Protein AF-A0A0K2TKA3-F1 (afdb_monomer)

Mean predicted aligned error: 16.06 Å

Foldseek 3Di:
DDDDDLVVVQVVLCVPVPVNRDDSVVSVVVVVCVVVPNPDPDDDDDPPDPDPPPPVVLVVVVVVVVVVDVDDDPVVSCVVSVHDPVDDDDDDDDPPDPDD

Organism: Lepeophtheirus salmonis (NCBI:txid72036)

Solvent-accessible surface area (backbone atoms only — not comparable to full-atom values): 6780 Å² total; per-residue (Å²): 133,91,75,82,58,68,72,62,54,49,58,49,41,51,74,75,38,60,91,72,45,75,51,72,67,56,54,49,51,53,52,53,41,58,71,60,83,48,86,72,86,70,82,73,88,68,95,80,68,83,75,80,79,73,48,71,67,56,51,49,54,51,50,52,52,52,71,76,31,98,78,74,57,71,64,60,53,26,63,74,73,71,44,64,81,89,58,88,84,85,82,85,83,77,82,78,73,79,85,127

Nearest PDB structures (foldseek):
  7s03-ass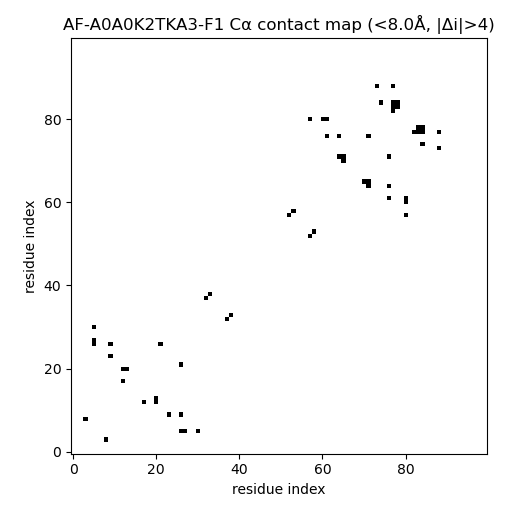embly1_A-2  TM=5.654E-01  e=1.208E-02  Homo sapiens

Secondary structure (DSSP, 8-state):
--PPPHHHHHHHHHHHHGGGPPPHHHHHHHHHHHHTT----SPP----S------HHHHHHHHHHHHH-SS--HHHHHHHHT--TTS---------PPP-

Structure (mmCIF, N/CA/C/O backbone):
data_AF-A0A0K2TKA3-F1
#
_entry.id   AF-A0A0K2TKA3-F1
#
loop_
_atom_site.group_PDB
_atom_site.id
_atom_site.type_symbol
_atom_site.label_atom_id
_atom_site.label_alt_id
_atom_site.label_comp_id
_atom_site.label_asym_id
_atom_site.label_entity_id
_atom_site.label_seq_id
_atom_site.pdbx_PDB_ins_code
_atom_site.Cartn_x
_atom_site.Cartn_y
_atom_site.Cartn_z
_atom_site.occupancy
_atom_site.B_iso_or_equiv
_atom_site.auth_seq_id
_atom_site.auth_comp_id
_atom_site.auth_asym_id
_atom_site.auth_atom_id
_atom_site.pdbx_PDB_model_num
ATOM 1 N N . MET A 1 1 ? -29.949 8.098 4.356 1.00 51.69 1 MET A N 1
ATOM 2 C CA . MET A 1 1 ? -30.123 6.965 5.299 1.00 51.69 1 MET A CA 1
ATOM 3 C C . MET A 1 1 ? -29.718 7.417 6.700 1.00 51.69 1 MET A C 1
ATOM 5 O O . MET A 1 1 ? -28.698 8.080 6.815 1.00 51.69 1 MET A O 1
ATOM 9 N N . LYS A 1 2 ? -30.482 7.113 7.761 1.00 59.81 2 LYS A N 1
ATOM 10 C CA . LYS A 1 2 ? -30.035 7.382 9.145 1.00 59.81 2 LYS A CA 1
ATOM 11 C C . LYS A 1 2 ? -29.185 6.200 9.624 1.00 59.81 2 LYS A C 1
ATOM 13 O O . LYS A 1 2 ? -29.730 5.157 9.971 1.00 59.81 2 LYS A O 1
ATOM 18 N N . GLY A 1 3 ? -27.861 6.344 9.556 1.00 63.03 3 GLY A N 1
ATOM 19 C CA . GLY A 1 3 ? -26.905 5.361 10.080 1.00 63.03 3 GLY A CA 1
ATOM 20 C C . GLY A 1 3 ? -26.882 5.338 11.613 1.00 63.03 3 GLY A C 1
ATOM 21 O O . GLY A 1 3 ? -27.323 6.286 12.263 1.00 63.03 3 GLY A O 1
ATOM 22 N N . LYS A 1 4 ? -26.381 4.247 12.204 1.00 76.50 4 LYS A N 1
ATOM 23 C CA . LYS A 1 4 ? -26.159 4.162 13.658 1.00 76.50 4 LYS A CA 1
ATOM 24 C C . LYS A 1 4 ? -24.962 5.034 14.063 1.00 76.50 4 LYS A C 1
ATOM 26 O O . LYS A 1 4 ? -24.044 5.180 13.258 1.00 76.50 4 LYS A O 1
ATOM 31 N N . PRO A 1 5 ? -24.945 5.601 15.282 1.00 80.88 5 PRO A N 1
ATOM 32 C CA . PRO A 1 5 ? -23.826 6.420 15.733 1.00 80.88 5 PRO A CA 1
ATOM 33 C C . PRO A 1 5 ? -22.555 5.576 15.913 1.00 80.88 5 PRO A C 1
ATOM 35 O O . PRO A 1 5 ? -22.626 4.435 16.375 1.00 80.88 5 PRO A O 1
ATOM 38 N N . LEU A 1 6 ? -21.397 6.162 15.588 1.00 80.69 6 LEU A N 1
ATOM 39 C CA . LEU A 1 6 ? -20.073 5.520 15.589 1.00 80.69 6 LEU A CA 1
ATOM 40 C C . LEU A 1 6 ? -19.777 4.736 16.881 1.00 80.69 6 LEU A C 1
ATOM 42 O O . LEU A 1 6 ? -19.383 3.576 16.821 1.00 80.69 6 LEU A O 1
ATOM 46 N N . GLN A 1 7 ? -20.083 5.323 18.041 1.00 81.19 7 GLN A N 1
ATOM 47 C CA . GLN A 1 7 ? -19.882 4.706 19.362 1.00 81.19 7 GLN A CA 1
ATOM 48 C C . GLN A 1 7 ? -20.669 3.400 19.558 1.00 81.19 7 GLN A C 1
ATOM 50 O O . GLN A 1 7 ? -20.272 2.518 20.317 1.00 81.19 7 GLN A O 1
ATOM 55 N N . GLN A 1 8 ? -21.825 3.271 18.905 1.00 83.94 8 GLN A N 1
ATOM 56 C CA . GLN A 1 8 ? -22.648 2.066 18.986 1.00 83.94 8 GLN A CA 1
ATOM 57 C C . GLN A 1 8 ? -22.103 0.958 18.078 1.00 83.94 8 GLN A C 1
ATOM 59 O O . GLN A 1 8 ? -22.258 -0.223 18.391 1.00 83.94 8 GLN A O 1
ATOM 64 N N . THR A 1 9 ? -21.475 1.342 16.965 1.00 83.25 9 THR A N 1
ATOM 65 C CA . THR A 1 9 ? -20.777 0.437 16.045 1.00 83.25 9 THR A CA 1
ATOM 66 C C . THR A 1 9 ? -19.50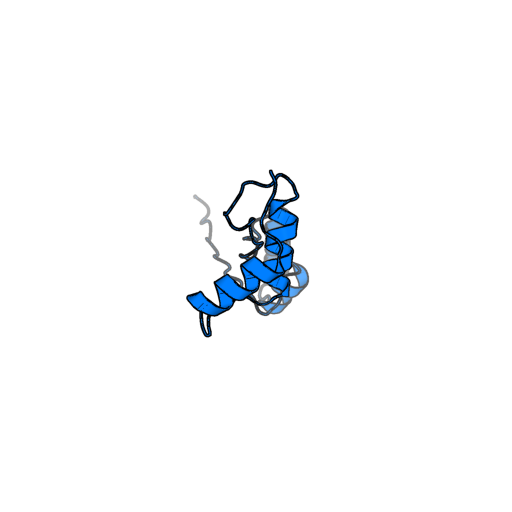1 -0.099 16.682 1.00 83.25 9 THR A C 1
ATOM 68 O O . THR A 1 9 ? -19.298 -1.307 16.680 1.00 83.25 9 THR A O 1
ATOM 71 N N . GLU A 1 10 ? -18.708 0.770 17.309 1.00 83.00 10 GLU A N 1
ATOM 72 C CA . GLU A 1 10 ? -17.492 0.409 18.046 1.00 83.00 10 GLU A CA 1
ATOM 73 C C . GLU A 1 10 ? -17.783 -0.608 19.157 1.00 83.00 10 GLU A C 1
ATOM 75 O O . GLU A 1 10 ? -17.263 -1.716 19.123 1.00 83.00 10 GLU A O 1
ATOM 80 N N . LYS A 1 11 ? -18.744 -0.323 20.049 1.00 85.25 11 LYS A N 1
ATOM 81 C CA . LYS A 1 11 ? -19.151 -1.270 21.108 1.00 85.25 11 LYS A CA 1
ATOM 82 C C . LYS A 1 11 ? -19.625 -2.625 20.578 1.00 85.25 11 LYS A C 1
ATOM 84 O O . LYS A 1 11 ? -19.537 -3.635 21.274 1.00 85.25 11 LYS A O 1
ATOM 89 N N . LYS A 1 12 ? -20.196 -2.657 19.370 1.00 86.31 12 LYS A N 1
ATOM 90 C CA . LYS A 1 12 ? -20.590 -3.908 18.715 1.00 86.31 12 LYS A CA 1
ATOM 91 C C . LYS A 1 12 ? -19.387 -4.657 18.157 1.00 86.31 12 LYS A C 1
ATOM 93 O O . LYS A 1 12 ? -19.355 -5.875 18.298 1.00 86.31 12 LYS A O 1
ATOM 98 N N . LEU A 1 13 ? -18.442 -3.956 17.539 1.00 84.81 13 LEU A N 1
ATOM 99 C CA . LEU A 1 13 ? -17.199 -4.549 17.053 1.00 84.81 13 LEU A CA 1
ATOM 100 C C . LEU A 1 13 ? -16.391 -5.119 18.222 1.00 84.81 13 LEU A C 1
ATOM 102 O O . LEU A 1 13 ? -16.043 -6.291 18.165 1.00 84.81 13 LEU A O 1
ATOM 106 N N . ASP A 1 14 ? -16.242 -4.379 19.321 1.00 86.19 14 ASP A N 1
ATOM 107 C CA . ASP A 1 14 ? -15.580 -4.857 20.546 1.00 86.19 14 ASP A CA 1
ATOM 108 C C . ASP A 1 14 ? -16.193 -6.154 21.072 1.00 86.19 14 ASP A C 1
ATOM 110 O O . ASP A 1 14 ? -15.497 -7.122 21.371 1.00 86.19 14 ASP A O 1
ATOM 114 N N . LYS A 1 15 ? -17.528 -6.208 21.131 1.00 88.06 15 LYS A N 1
ATOM 115 C CA . LYS A 1 15 ? -18.248 -7.392 21.607 1.00 88.06 15 LYS A CA 1
ATOM 116 C C . LYS A 1 15 ? -18.034 -8.623 20.717 1.00 88.06 15 LYS A C 1
ATOM 118 O O . LYS A 1 15 ? -18.096 -9.742 21.221 1.00 88.06 15 LYS A O 1
ATOM 123 N N . HIS A 1 16 ? -17.883 -8.436 19.406 1.00 85.44 16 HIS A N 1
ATOM 124 C CA . HIS A 1 16 ? -17.906 -9.530 18.430 1.00 85.44 16 HIS A CA 1
ATOM 125 C C . HIS A 1 16 ? -16.526 -9.920 17.883 1.00 85.44 16 HIS A C 1
ATOM 127 O O . HIS A 1 16 ? -16.380 -11.050 17.423 1.00 85.44 16 HIS A O 1
ATOM 133 N N . CYS A 1 17 ? -15.534 -9.029 17.930 1.00 77.75 17 CYS A N 1
ATOM 134 C CA . CYS A 1 17 ? -14.225 -9.224 17.302 1.00 77.75 17 CYS A CA 1
ATOM 135 C C . CYS A 1 17 ? -13.080 -9.465 18.301 1.00 77.75 17 CYS A C 1
ATOM 137 O O . CYS A 1 17 ? -12.012 -9.891 17.865 1.00 77.75 17 CYS A O 1
ATOM 139 N N . GLY A 1 18 ? -13.282 -9.257 19.609 1.00 82.19 18 GLY A N 1
ATOM 140 C CA . GLY A 1 18 ? -12.263 -9.534 20.633 1.00 82.19 18 GLY A CA 1
ATOM 141 C C . GLY A 1 18 ? -10.936 -8.822 20.343 1.00 82.19 18 GLY A C 1
ATOM 142 O O . GLY A 1 18 ? -10.914 -7.608 20.187 1.00 82.19 18 GLY A O 1
ATOM 143 N N . ASP A 1 19 ? -9.840 -9.573 20.201 1.00 81.56 19 ASP A N 1
ATOM 144 C CA . ASP A 1 19 ? -8.513 -9.010 19.884 1.00 81.56 19 ASP A CA 1
ATOM 145 C C . ASP A 1 19 ? -8.337 -8.630 18.403 1.00 81.56 19 ASP A C 1
ATOM 147 O O . ASP A 1 19 ? -7.398 -7.929 18.037 1.00 81.56 19 ASP A O 1
ATOM 151 N N . SER A 1 20 ? -9.240 -9.075 17.526 1.00 80.19 20 SER A N 1
ATOM 152 C CA . SER A 1 20 ? -9.235 -8.739 16.093 1.00 80.19 20 SER A CA 1
ATOM 153 C C . SER A 1 20 ? -10.016 -7.456 15.791 1.00 80.19 20 SER A C 1
ATOM 155 O O . SER A 1 20 ? -10.462 -7.244 14.662 1.00 80.19 20 SER A O 1
ATOM 157 N N . VAL A 1 21 ? -10.240 -6.615 16.803 1.00 85.06 21 VAL A N 1
ATOM 158 C CA . VAL A 1 21 ? -10.950 -5.348 16.646 1.00 85.06 21 VAL A CA 1
ATOM 159 C C . VAL A 1 21 ? -10.098 -4.383 15.815 1.00 85.06 21 VAL A C 1
ATOM 161 O O . VAL A 1 21 ? -8.958 -4.083 16.179 1.00 85.06 21 VAL A O 1
ATOM 164 N N . PRO A 1 22 ? -10.627 -3.867 14.691 1.00 82.19 22 PRO A N 1
ATOM 165 C CA . PRO A 1 22 ? -9.953 -2.818 13.945 1.00 82.19 22 PRO A CA 1
ATOM 166 C C . PRO A 1 22 ? -9.852 -1.553 14.801 1.00 82.19 22 PRO A C 1
ATOM 1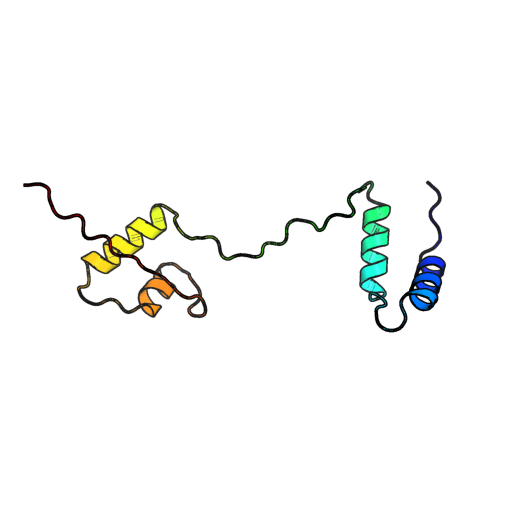68 O O . PRO A 1 22 ? -10.765 -1.223 15.554 1.00 82.19 22 PRO A O 1
ATOM 171 N N . SER A 1 23 ? -8.747 -0.818 14.663 1.00 84.94 23 SER A N 1
ATOM 172 C CA . SER A 1 23 ? -8.522 0.398 15.450 1.00 84.94 23 SER A CA 1
ATOM 173 C C . SER A 1 23 ? -9.669 1.407 15.296 1.00 84.94 23 SER A C 1
ATOM 175 O O . SER A 1 23 ? -10.284 1.502 14.229 1.00 84.94 23 SER A O 1
ATOM 177 N N . PHE A 1 24 ? -9.900 2.233 16.320 1.00 84.00 24 PHE A N 1
ATOM 178 C CA . PHE A 1 24 ? -10.887 3.320 16.265 1.00 84.00 24 PHE A CA 1
ATOM 179 C C . PHE A 1 24 ? -10.723 4.204 15.015 1.00 84.00 24 PHE A C 1
ATOM 181 O O . PHE A 1 24 ? -11.704 4.580 14.373 1.00 84.00 24 PHE A O 1
ATOM 188 N N . ILE A 1 25 ? -9.473 4.474 14.618 1.00 86.62 25 ILE A N 1
ATOM 189 C CA . ILE A 1 25 ? -9.137 5.248 13.415 1.00 86.62 25 ILE A CA 1
ATOM 190 C C . ILE A 1 25 ? -9.648 4.542 12.151 1.00 86.62 25 ILE A C 1
ATOM 192 O O . ILE A 1 25 ? -10.254 5.179 11.291 1.00 86.62 25 ILE A O 1
ATOM 196 N N . THR A 1 26 ? -9.460 3.226 12.045 1.00 85.69 26 THR A N 1
ATOM 197 C CA . THR A 1 26 ? -9.955 2.417 10.921 1.00 85.69 26 THR A CA 1
ATOM 198 C C . THR A 1 26 ? -11.482 2.462 10.828 1.00 85.69 26 THR A C 1
ATOM 200 O O . THR A 1 26 ? -12.026 2.692 9.749 1.00 85.69 26 THR A O 1
ATOM 203 N N . VAL A 1 27 ? -12.180 2.313 11.960 1.00 86.50 27 VAL A N 1
ATOM 204 C CA . VAL A 1 27 ? -13.652 2.369 12.017 1.00 86.50 27 VAL A CA 1
ATOM 205 C C . VAL A 1 27 ? -14.165 3.759 11.624 1.00 86.50 27 VAL A C 1
ATOM 207 O O . VAL A 1 27 ? -15.140 3.870 10.881 1.00 86.50 27 VAL A O 1
ATOM 210 N N . TYR A 1 28 ? -13.489 4.824 12.065 1.00 87.12 28 TYR A N 1
ATOM 211 C CA . TYR A 1 28 ? -13.812 6.195 11.673 1.00 87.12 28 TYR A CA 1
ATOM 212 C C . TYR A 1 28 ? -13.655 6.420 10.163 1.00 87.12 28 TYR A C 1
ATOM 214 O O . TYR A 1 28 ? -14.546 6.993 9.540 1.00 87.12 28 TYR A O 1
ATOM 222 N N . ILE A 1 29 ? -12.570 5.928 9.553 1.00 87.12 29 ILE A N 1
ATOM 223 C CA . ILE A 1 29 ? -12.344 6.031 8.102 1.00 87.12 29 ILE A CA 1
ATOM 224 C C . ILE A 1 29 ? -13.459 5.324 7.325 1.00 87.12 29 ILE A C 1
ATOM 226 O O . ILE A 1 29 ? -14.036 5.917 6.416 1.00 87.12 29 ILE A O 1
ATOM 230 N N . TRP A 1 30 ? -13.827 4.097 7.706 1.00 86.00 30 TRP A N 1
ATOM 231 C CA . TRP A 1 30 ? -14.949 3.391 7.075 1.00 86.00 30 TRP A CA 1
ATOM 232 C C . TRP A 1 30 ? -16.269 4.144 7.216 1.00 86.00 30 TRP A C 1
ATOM 234 O O . TRP A 1 30 ? -17.064 4.171 6.282 1.00 86.00 30 TRP A O 1
ATOM 244 N N . PHE A 1 31 ? -16.494 4.791 8.358 1.00 85.94 31 PHE A N 1
ATOM 245 C CA . PHE A 1 31 ? -17.687 5.597 8.585 1.00 85.94 31 PHE A CA 1
ATOM 246 C C . PHE A 1 31 ? -17.729 6.851 7.694 1.00 85.94 31 PHE A C 1
ATOM 248 O O . PHE A 1 31 ? -18.784 7.177 7.153 1.00 85.94 31 PHE A O 1
ATOM 255 N N . GLN A 1 32 ? -16.587 7.512 7.475 1.00 85.69 32 GLN A N 1
ATOM 256 C CA . GLN A 1 32 ? -16.467 8.630 6.529 1.00 85.69 32 GLN A CA 1
ATOM 257 C C . GLN A 1 32 ? -16.702 8.184 5.082 1.00 85.69 32 GLN A C 1
ATOM 259 O O . GLN A 1 32 ? -17.445 8.835 4.353 1.00 85.69 32 GLN A O 1
ATOM 264 N N . ILE A 1 33 ? -16.132 7.044 4.684 1.00 85.31 33 ILE A N 1
ATOM 265 C CA . ILE A 1 33 ? -16.342 6.453 3.355 1.00 85.31 33 ILE A CA 1
ATOM 266 C C . ILE A 1 33 ? -17.823 6.097 3.154 1.00 85.31 33 ILE A C 1
ATOM 268 O O . ILE A 1 33 ? -18.398 6.426 2.121 1.00 85.31 33 ILE A O 1
ATOM 272 N N . PHE A 1 34 ? -18.463 5.499 4.163 1.00 81.19 34 PHE A N 1
ATOM 273 C CA . PHE A 1 34 ? -19.885 5.148 4.137 1.00 81.19 34 PHE A CA 1
ATOM 274 C C . PHE A 1 34 ? -20.802 6.368 3.967 1.00 81.19 34 PHE A C 1
ATOM 276 O O . PHE A 1 34 ? -21.846 6.279 3.325 1.00 81.19 34 PHE A O 1
ATOM 283 N N . TRP A 1 35 ? -20.433 7.511 4.546 1.00 81.50 35 TRP A N 1
ATOM 284 C CA . TRP A 1 35 ? -21.145 8.773 4.335 1.00 81.50 35 TRP A CA 1
ATOM 285 C C . TRP A 1 35 ? -20.804 9.454 3.009 1.00 81.50 35 TRP A C 1
ATOM 287 O O . TRP A 1 35 ? -21.587 10.272 2.535 1.00 81.50 35 TRP A O 1
ATOM 297 N N . SER A 1 36 ? -19.679 9.103 2.397 1.00 80.81 36 SER A N 1
ATOM 298 C CA . SER A 1 36 ? -19.204 9.642 1.126 1.00 80.81 36 SER A CA 1
ATOM 299 C C . SER A 1 36 ? -19.779 8.885 -0.083 1.00 80.81 36 SER A C 1
ATOM 301 O O . SER A 1 36 ? -19.011 8.537 -0.970 1.00 80.81 36 SER A O 1
ATOM 303 N N . ASP A 1 37 ? -21.084 8.572 -0.115 1.00 74.81 37 ASP A N 1
ATOM 304 C CA . ASP A 1 37 ? -21.815 7.865 -1.202 1.00 74.81 37 ASP A CA 1
ATOM 305 C C . ASP A 1 37 ? -21.102 6.636 -1.828 1.00 74.81 37 ASP A C 1
ATOM 307 O O . ASP A 1 37 ? -21.498 6.115 -2.874 1.00 74.81 37 ASP A O 1
ATOM 311 N N . TYR A 1 38 ? -20.051 6.130 -1.183 1.00 76.00 38 TYR A N 1
ATOM 312 C CA . TYR A 1 38 ? -19.175 5.097 -1.695 1.00 76.00 38 TYR A CA 1
ATOM 313 C C . TYR A 1 38 ? -19.702 3.761 -1.198 1.00 76.00 38 TYR A C 1
ATOM 315 O O . TYR A 1 38 ? -19.652 3.445 -0.010 1.00 76.00 38 TYR A O 1
ATOM 323 N N . VAL A 1 39 ? -20.234 2.974 -2.129 1.00 75.38 39 VAL A N 1
ATOM 324 C CA . VAL A 1 39 ? -20.905 1.696 -1.835 1.00 75.38 39 VAL A CA 1
ATOM 325 C C . VAL A 1 39 ? -19.948 0.501 -1.997 1.00 75.38 39 VAL A C 1
ATOM 327 O O . VAL A 1 39 ? -20.347 -0.655 -1.888 1.00 75.38 39 VAL A O 1
ATOM 330 N N . GLY A 1 40 ? -18.662 0.755 -2.251 1.00 78.19 40 GLY A N 1
ATOM 331 C CA . GLY A 1 40 ? -17.656 -0.292 -2.394 1.00 78.19 40 GLY A CA 1
ATOM 332 C C . GLY A 1 40 ? -17.199 -0.842 -1.043 1.00 78.19 40 GLY A C 1
ATOM 333 O O . GLY A 1 40 ? -16.806 -0.093 -0.156 1.00 78.19 40 GLY A O 1
ATOM 334 N N . THR A 1 41 ? -17.205 -2.165 -0.897 1.00 80.81 41 THR A N 1
ATOM 335 C CA . THR A 1 41 ? -16.515 -2.869 0.202 1.00 80.81 41 THR A CA 1
ATOM 336 C C . THR A 1 41 ? -15.157 -3.421 -0.229 1.00 80.81 41 THR A C 1
ATOM 338 O O . THR A 1 41 ? -14.439 -3.993 0.586 1.00 80.81 41 THR A O 1
ATOM 341 N N . SER A 1 42 ? -14.832 -3.306 -1.518 1.00 81.75 42 SER A N 1
ATOM 342 C CA . SER A 1 42 ? -13.561 -3.746 -2.082 1.00 81.75 42 SER A CA 1
ATOM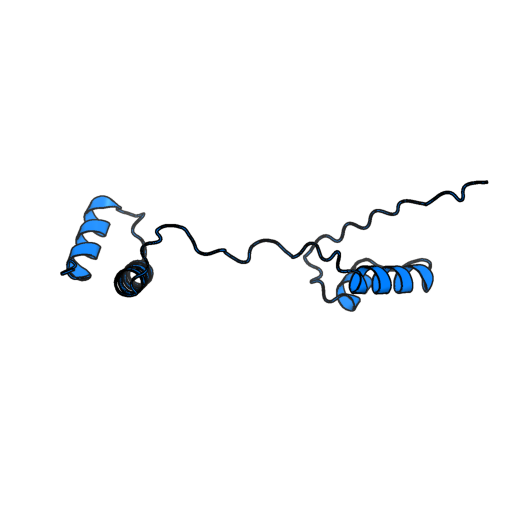 343 C C . SER A 1 42 ? -12.444 -2.802 -1.659 1.00 81.75 42 SER A C 1
ATOM 345 O O . SER A 1 42 ? -12.634 -1.586 -1.614 1.00 81.75 42 SER A O 1
ATOM 347 N N . ASP A 1 43 ? -11.266 -3.359 -1.400 1.00 77.44 43 ASP A N 1
ATOM 348 C CA . ASP A 1 43 ? -10.069 -2.546 -1.241 1.00 77.44 43 ASP A CA 1
ATOM 349 C C . ASP A 1 43 ? -9.807 -1.749 -2.524 1.00 77.44 43 ASP A C 1
ATOM 351 O O . ASP A 1 43 ? -9.870 -2.285 -3.634 1.00 77.44 43 ASP A O 1
ATOM 355 N N . VAL A 1 44 ? -9.493 -0.464 -2.362 1.00 77.31 44 VAL A N 1
ATOM 356 C CA . VAL A 1 44 ? -8.972 0.356 -3.459 1.00 77.31 44 VAL A CA 1
ATOM 357 C C . VAL A 1 44 ? -7.653 -0.254 -3.927 1.00 77.31 44 VAL A C 1
ATOM 359 O O . VAL A 1 44 ? -6.897 -0.797 -3.117 1.00 77.31 44 VAL A O 1
ATOM 362 N N . GLU A 1 45 ? -7.382 -0.159 -5.228 1.00 75.69 45 GLU A N 1
ATOM 363 C CA . GLU A 1 45 ? -6.128 -0.608 -5.821 1.00 75.69 45 GLU A CA 1
ATOM 364 C C . GLU A 1 45 ? -4.940 -0.080 -5.005 1.00 75.69 45 GLU A C 1
ATOM 366 O O . GLU A 1 45 ? -4.700 1.125 -4.894 1.00 75.69 45 GLU A O 1
ATOM 371 N N . ARG A 1 46 ? -4.222 -1.002 -4.360 1.00 72.19 46 ARG A N 1
ATOM 372 C CA . ARG A 1 46 ? -2.997 -0.684 -3.637 1.00 72.19 46 ARG A CA 1
ATOM 373 C C . ARG A 1 46 ? -1.865 -0.739 -4.649 1.00 72.19 46 ARG A C 1
ATOM 375 O O . ARG A 1 46 ? -1.631 -1.792 -5.236 1.00 72.19 46 ARG A O 1
ATOM 382 N N . SER A 1 47 ? -1.145 0.367 -4.828 1.00 66.88 47 SER A N 1
ATOM 383 C CA . SER A 1 47 ? 0.133 0.339 -5.543 1.00 66.88 47 SER A CA 1
ATOM 384 C C . SER A 1 47 ? 1.062 -0.632 -4.812 1.00 66.88 47 SER A C 1
ATOM 386 O O . SER A 1 47 ? 1.472 -0.390 -3.677 1.00 66.88 47 SER A O 1
ATOM 388 N N . GLY A 1 48 ? 1.274 -1.798 -5.417 1.00 72.56 48 GLY A N 1
ATOM 389 C CA . GLY A 1 48 ? 1.731 -2.985 -4.702 1.00 72.56 48 GLY A CA 1
ATOM 390 C C . GLY A 1 48 ? 2.348 -4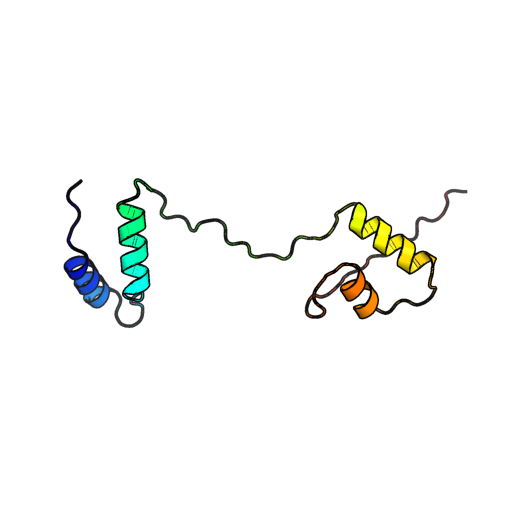.032 -5.617 1.00 72.56 48 GLY A C 1
ATOM 391 O O . GLY A 1 48 ? 2.045 -5.212 -5.492 1.00 72.56 48 GLY A O 1
ATOM 392 N N . ARG A 1 49 ? 3.196 -3.587 -6.548 1.00 57.09 49 ARG A N 1
ATOM 393 C CA . ARG A 1 49 ? 4.216 -4.358 -7.278 1.00 57.09 49 ARG A CA 1
ATOM 394 C C . ARG A 1 49 ? 5.115 -3.325 -7.955 1.00 57.09 49 ARG A C 1
ATOM 396 O O . ARG A 1 49 ? 4.591 -2.356 -8.497 1.00 57.09 49 ARG A O 1
ATOM 403 N N . HIS A 1 50 ? 6.440 -3.480 -7.897 1.00 56.34 50 HIS A N 1
ATOM 404 C CA . HIS A 1 50 ? 7.304 -2.606 -8.691 1.00 56.34 50 HIS A CA 1
ATOM 405 C C . HIS A 1 50 ? 6.911 -2.761 -10.155 1.00 56.34 50 HIS A C 1
ATOM 407 O O . HIS A 1 50 ? 6.778 -3.888 -10.635 1.00 56.34 50 HIS A O 1
ATOM 413 N N . GLU A 1 51 ? 6.678 -1.628 -10.811 1.00 56.16 51 GLU A N 1
ATOM 414 C CA . GLU A 1 51 ? 6.451 -1.564 -12.244 1.00 56.16 51 GLU A CA 1
ATOM 415 C C . GLU A 1 51 ? 7.538 -2.414 -12.905 1.00 56.16 51 GLU A C 1
ATOM 417 O O . GLU A 1 51 ? 8.725 -2.255 -12.609 1.00 56.16 51 GLU A O 1
ATOM 422 N N . GLU A 1 52 ? 7.146 -3.406 -13.700 1.00 56.56 52 GLU A N 1
ATOM 423 C CA . GLU A 1 52 ? 8.103 -4.138 -14.513 1.00 56.56 52 GLU A CA 1
ATOM 424 C C . GLU A 1 52 ? 8.616 -3.099 -15.504 1.00 56.56 52 GLU A C 1
ATOM 426 O O . GLU A 1 52 ? 7.908 -2.699 -16.425 1.00 56.56 52 GLU A O 1
ATOM 431 N N . VAL A 1 53 ? 9.781 -2.524 -15.192 1.00 58.47 53 VAL A N 1
ATOM 432 C CA . VAL A 1 53 ? 10.320 -1.337 -15.855 1.00 58.47 53 VAL A CA 1
ATOM 433 C C . VAL A 1 53 ? 10.848 -1.740 -17.235 1.00 58.47 53 VAL A C 1
ATOM 435 O O . VAL A 1 53 ? 12.045 -1.784 -17.501 1.00 58.47 53 VAL A O 1
ATOM 438 N N . THR A 1 54 ? 9.925 -2.110 -18.115 1.00 63.44 54 THR A N 1
ATOM 439 C CA . THR A 1 54 ? 10.130 -2.488 -19.515 1.00 63.44 54 THR A CA 1
ATOM 440 C C . THR A 1 54 ? 9.766 -1.313 -20.421 1.00 63.44 54 THR A C 1
ATOM 442 O O . THR A 1 54 ? 9.330 -1.489 -21.557 1.00 63.44 54 THR A O 1
ATOM 445 N N . THR A 1 55 ? 9.910 -0.080 -19.927 1.00 73.94 55 THR A N 1
ATOM 446 C CA . THR A 1 55 ? 9.714 1.096 -20.769 1.00 73.94 55 THR A CA 1
ATOM 447 C C . THR A 1 55 ? 10.835 1.146 -21.817 1.00 73.94 55 THR A C 1
ATOM 449 O O . THR A 1 55 ? 12.007 0.918 -21.492 1.00 73.94 55 THR A O 1
ATOM 452 N N . PRO A 1 56 ? 10.527 1.450 -23.093 1.00 76.31 56 PRO A N 1
ATOM 453 C CA . PRO A 1 56 ? 11.527 1.468 -24.163 1.00 76.31 56 PRO A CA 1
ATOM 454 C C . PRO A 1 56 ? 12.716 2.396 -23.888 1.00 76.31 56 PRO A C 1
ATOM 456 O O . PRO A 1 56 ? 13.820 2.153 -24.365 1.00 76.31 56 PRO A O 1
ATOM 459 N N . GLU A 1 57 ? 12.502 3.463 -23.122 1.00 78.50 57 GLU A N 1
ATOM 460 C CA . GLU A 1 57 ? 13.543 4.398 -22.694 1.00 78.50 57 GLU A CA 1
ATOM 461 C C . GLU A 1 57 ? 14.581 3.732 -21.784 1.00 78.50 57 GLU A C 1
ATOM 463 O O . GLU A 1 57 ? 15.787 3.864 -21.998 1.00 78.50 57 GLU A O 1
ATOM 468 N N . ILE A 1 58 ? 14.116 2.948 -20.816 1.00 77.94 58 ILE A N 1
ATOM 469 C CA . ILE A 1 58 ? 14.977 2.278 -19.846 1.00 77.94 58 ILE A CA 1
ATOM 470 C C . ILE A 1 58 ? 15.731 1.123 -20.500 1.00 77.94 58 ILE A C 1
ATOM 472 O O . ILE A 1 58 ? 16.920 0.955 -20.234 1.00 77.94 58 ILE A O 1
ATOM 476 N N . ILE A 1 59 ? 15.095 0.414 -21.440 1.00 80.12 59 ILE A N 1
ATOM 477 C CA . ILE A 1 59 ? 15.752 -0.603 -22.275 1.00 80.12 59 ILE A CA 1
ATOM 478 C C . ILE A 1 59 ? 16.880 0.017 -23.110 1.00 80.12 59 ILE A C 1
ATOM 480 O O . ILE A 1 59 ? 17.982 -0.528 -23.131 1.00 80.12 59 ILE A O 1
ATOM 484 N N . ARG A 1 60 ? 16.637 1.159 -23.771 1.00 82.31 60 ARG A N 1
ATOM 485 C CA . ARG A 1 60 ? 17.664 1.855 -24.569 1.00 82.31 60 ARG A CA 1
ATOM 486 C C . ARG A 1 60 ? 18.846 2.290 -23.709 1.00 82.31 60 ARG A C 1
ATOM 488 O O . ARG A 1 60 ? 19.981 1.980 -24.045 1.00 82.31 60 ARG A O 1
ATOM 495 N N . LYS A 1 61 ? 18.581 2.900 -22.552 1.00 83.19 61 LYS A N 1
ATOM 496 C CA . LYS A 1 61 ? 19.628 3.314 -21.609 1.00 83.19 61 LYS A CA 1
ATOM 497 C C . LYS A 1 61 ? 20.456 2.128 -21.102 1.00 83.19 61 LYS A C 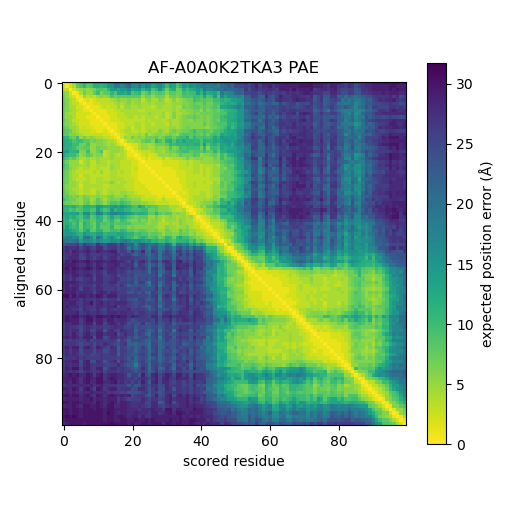1
ATOM 499 O O . LYS A 1 61 ? 21.669 2.239 -20.943 1.00 83.19 61 LYS A O 1
ATOM 504 N N . LEU A 1 62 ? 19.813 0.984 -20.856 1.00 81.44 62 LEU A N 1
ATOM 505 C CA . LEU A 1 62 ? 20.485 -0.265 -20.488 1.00 81.44 62 LEU A CA 1
ATOM 506 C C . LEU A 1 62 ? 21.372 -0.795 -21.617 1.00 81.44 62 LEU A C 1
ATOM 508 O O . LEU A 1 62 ? 22.512 -1.177 -21.356 1.00 81.44 62 LEU A O 1
ATOM 512 N N . LEU A 1 63 ? 20.865 -0.789 -22.852 1.00 81.69 63 LEU A N 1
ATOM 513 C CA . LEU A 1 63 ? 21.616 -1.199 -24.035 1.00 81.69 63 LEU A CA 1
ATOM 514 C C . LEU A 1 63 ? 22.856 -0.320 -24.222 1.00 81.69 63 LEU A C 1
ATOM 516 O O . LEU A 1 63 ? 23.948 -0.860 -24.363 1.00 81.69 63 LEU A O 1
ATOM 520 N N . ASP A 1 64 ? 22.712 1.000 -24.125 1.00 84.75 64 ASP A N 1
ATOM 521 C CA . ASP A 1 64 ? 23.826 1.943 -24.255 1.00 84.75 64 ASP A CA 1
ATOM 522 C C . ASP A 1 64 ? 24.899 1.698 -23.186 1.00 84.75 64 ASP A C 1
ATOM 524 O O . ASP A 1 64 ? 26.083 1.602 -23.504 1.00 84.75 64 ASP A O 1
ATOM 528 N N . MET A 1 65 ? 24.503 1.502 -21.922 1.00 82.50 65 MET A N 1
ATOM 529 C CA . MET A 1 65 ? 25.449 1.200 -20.839 1.00 82.50 65 MET A CA 1
ATOM 530 C C . MET A 1 65 ? 26.193 -0.125 -21.051 1.00 82.50 65 MET A C 1
ATOM 532 O O . MET A 1 65 ? 27.386 -0.214 -20.755 1.00 82.50 65 MET A O 1
ATOM 536 N N . VAL A 1 66 ? 25.497 -1.161 -21.530 1.00 79.81 66 VAL A N 1
ATOM 537 C CA . VAL A 1 66 ? 26.094 -2.480 -21.793 1.00 79.81 66 VAL A CA 1
ATOM 538 C C . VAL A 1 66 ? 27.010 -2.443 -23.021 1.00 79.81 66 VAL A C 1
ATOM 540 O O . VAL A 1 66 ? 28.052 -3.097 -23.012 1.00 79.81 66 VAL A O 1
ATOM 543 N N . MET A 1 67 ? 26.658 -1.674 -24.055 1.00 81.56 67 MET A N 1
ATOM 544 C CA . MET A 1 67 ? 27.467 -1.525 -25.270 1.00 81.56 67 MET A CA 1
ATOM 545 C C . MET A 1 67 ? 28.711 -0.657 -25.040 1.00 81.56 67 MET A C 1
ATOM 547 O O . MET A 1 67 ? 29.775 -0.982 -25.562 1.00 81.56 67 MET A O 1
ATOM 551 N N . ASP A 1 68 ? 28.615 0.392 -24.216 1.00 82.12 68 ASP A N 1
ATOM 552 C CA . ASP A 1 68 ? 29.744 1.267 -23.860 1.00 82.12 68 ASP A CA 1
ATOM 553 C C . ASP A 1 68 ? 30.788 0.550 -22.984 1.00 82.12 68 ASP A C 1
ATOM 555 O O . ASP A 1 68 ? 31.994 0.783 -23.090 1.00 82.12 68 ASP A O 1
ATOM 559 N N . ARG A 1 69 ? 30.351 -0.371 -22.111 1.00 75.00 69 ARG A N 1
ATOM 560 C CA . ARG A 1 69 ? 31.234 -1.043 -21.148 1.00 75.00 69 ARG A CA 1
ATOM 561 C C . ARG A 1 69 ? 31.064 -2.554 -21.161 1.00 75.00 69 ARG A C 1
ATOM 563 O O . ARG A 1 69 ? 30.097 -3.100 -20.643 1.00 75.00 69 ARG A O 1
ATOM 570 N N . ARG A 1 70 ? 32.137 -3.253 -21.550 1.00 71.81 70 ARG A N 1
ATOM 571 C CA . ARG A 1 70 ? 32.241 -4.729 -21.526 1.00 71.81 70 ARG A CA 1
ATOM 572 C C . ARG A 1 70 ? 31.902 -5.373 -20.165 1.00 71.81 70 ARG A C 1
ATOM 574 O O . ARG A 1 70 ? 31.592 -6.561 -20.119 1.00 71.81 70 ARG A O 1
ATOM 581 N N . ARG A 1 71 ? 32.014 -4.641 -19.047 1.00 75.19 71 ARG A N 1
ATOM 582 C CA . ARG A 1 71 ? 31.690 -5.117 -17.687 1.00 75.19 71 ARG A CA 1
ATOM 583 C C . ARG A 1 71 ? 31.011 -4.013 -16.868 1.00 75.19 71 ARG A C 1
ATOM 585 O O . ARG A 1 71 ? 31.699 -3.194 -16.262 1.00 75.19 71 ARG A O 1
ATOM 592 N N . VAL A 1 72 ? 29.681 -4.015 -16.815 1.00 80.19 72 VAL A N 1
ATOM 593 C CA . VAL A 1 72 ? 28.889 -3.120 -15.951 1.00 80.19 72 VAL A CA 1
ATOM 594 C C . VAL A 1 72 ? 28.435 -3.870 -14.699 1.00 80.19 72 VAL A C 1
ATOM 596 O O . VAL A 1 72 ? 28.012 -5.022 -14.777 1.00 80.19 72 VAL A O 1
ATOM 599 N N . LYS A 1 73 ? 28.524 -3.234 -13.525 1.00 79.31 73 LYS A N 1
ATOM 600 C CA . LYS A 1 73 ? 27.999 -3.805 -12.275 1.00 79.31 73 LYS A CA 1
ATOM 601 C C . LYS A 1 73 ? 26.501 -3.516 -12.144 1.00 79.31 73 LYS A C 1
ATOM 603 O O . LYS A 1 73 ? 26.065 -2.404 -12.425 1.00 79.31 73 LYS A O 1
ATOM 608 N N . VAL A 1 74 ? 25.736 -4.470 -11.609 1.00 75.88 74 VAL A N 1
ATOM 609 C CA . VAL A 1 74 ? 24.271 -4.355 -11.433 1.00 75.88 74 VAL A CA 1
ATOM 610 C C . VAL A 1 74 ? 23.867 -3.094 -10.657 1.00 75.88 74 VAL A C 1
ATOM 612 O O . VAL A 1 74 ? 22.928 -2.412 -11.050 1.00 75.88 74 VAL A O 1
ATOM 615 N N . HIS A 1 75 ? 24.618 -2.712 -9.616 1.00 77.00 75 HIS A N 1
ATOM 616 C CA . HIS A 1 75 ? 24.314 -1.494 -8.854 1.00 77.00 75 HIS A CA 1
ATOM 617 C C . HIS A 1 75 ? 24.465 -0.204 -9.679 1.00 77.00 75 HIS A C 1
ATOM 619 O O . HIS A 1 75 ? 23.741 0.750 -9.441 1.00 77.00 75 HIS A O 1
ATOM 625 N N . GLN A 1 76 ? 25.378 -0.160 -10.657 1.00 77.69 76 GLN A N 1
ATOM 626 C CA . GLN A 1 76 ? 25.565 1.020 -11.513 1.00 77.69 76 GLN A CA 1
ATOM 627 C C . GLN A 1 76 ? 24.392 1.183 -12.480 1.00 77.69 76 GLN A C 1
ATOM 629 O O . GLN A 1 76 ? 23.942 2.298 -12.726 1.00 77.69 76 GLN A O 1
ATOM 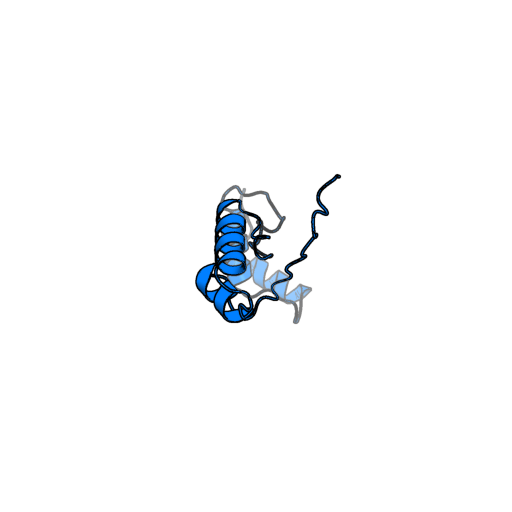634 N N . ILE A 1 77 ? 23.871 0.058 -12.975 1.00 79.25 77 ILE A N 1
ATOM 635 C CA . ILE A 1 77 ? 22.656 0.010 -13.792 1.00 79.25 77 ILE A CA 1
ATOM 636 C C . ILE A 1 77 ? 21.467 0.497 -12.963 1.00 79.25 77 ILE A C 1
ATOM 638 O O . ILE A 1 77 ? 20.758 1.398 -13.400 1.00 79.25 77 ILE A O 1
ATOM 642 N N . ALA A 1 78 ? 21.297 -0.046 -11.752 1.00 76.38 78 ALA A N 1
ATOM 643 C CA . ALA A 1 78 ? 20.230 0.341 -10.832 1.00 76.38 78 ALA A CA 1
ATOM 644 C C . ALA A 1 78 ? 20.234 1.856 -10.569 1.00 76.38 78 ALA A C 1
ATOM 646 O O . ALA A 1 78 ? 19.230 2.526 -10.801 1.00 76.38 78 ALA A O 1
ATOM 647 N N . SER A 1 79 ? 21.394 2.412 -10.199 1.00 79.12 79 SER A N 1
ATOM 648 C CA . SER A 1 79 ? 21.555 3.848 -9.951 1.00 79.12 79 SER A CA 1
ATOM 649 C C . SER A 1 79 ? 21.291 4.708 -11.189 1.00 79.12 79 SER A C 1
ATOM 651 O O . SER A 1 79 ? 20.715 5.783 -11.070 1.00 79.12 79 SER A O 1
ATOM 653 N N . SER A 1 80 ? 21.695 4.253 -12.379 1.00 80.06 80 SER A N 1
ATOM 654 C CA . SER A 1 80 ? 21.484 4.988 -13.633 1.00 80.06 80 SER A CA 1
ATOM 655 C C . SER A 1 80 ? 20.014 5.001 -14.060 1.00 80.06 80 SER A C 1
ATOM 657 O O . SER A 1 80 ? 19.521 5.999 -14.585 1.00 80.06 80 SER A O 1
ATOM 659 N N . VAL A 1 81 ? 19.297 3.903 -13.830 1.00 76.44 81 VAL A N 1
ATOM 660 C CA . VAL A 1 81 ? 17.885 3.741 -14.202 1.00 76.44 81 VAL A CA 1
ATOM 661 C C . VAL A 1 81 ? 16.938 4.268 -13.110 1.00 76.44 81 VAL A C 1
ATOM 663 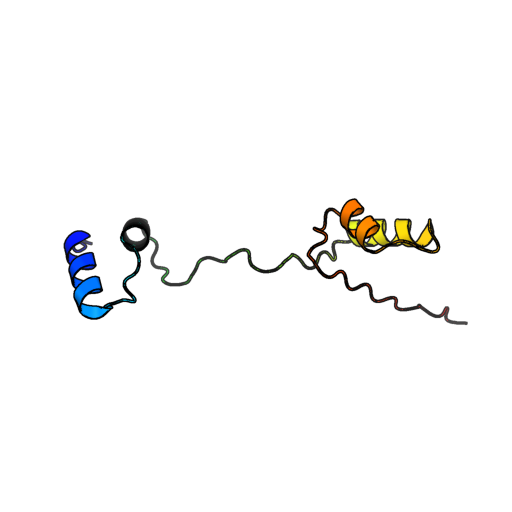O O . VAL A 1 81 ? 15.749 4.430 -13.354 1.00 76.44 81 VAL A O 1
ATOM 666 N N . GLY A 1 82 ? 17.453 4.601 -11.922 1.00 72.19 82 GLY A N 1
ATOM 667 C CA . GLY A 1 82 ? 16.641 5.080 -10.799 1.00 72.19 82 GLY A CA 1
ATOM 668 C C . GLY A 1 82 ? 15.902 3.957 -10.064 1.00 72.19 82 GLY A C 1
ATOM 669 O O . GLY A 1 82 ? 14.891 4.206 -9.414 1.00 72.19 82 GLY A O 1
ATOM 670 N N . ILE A 1 83 ? 16.400 2.721 -10.158 1.00 72.19 83 ILE A N 1
ATOM 671 C CA . ILE A 1 83 ? 15.857 1.555 -9.453 1.00 72.19 83 ILE A CA 1
ATOM 672 C C . ILE A 1 83 ? 16.608 1.407 -8.127 1.00 72.19 83 ILE A C 1
ATOM 674 O O . ILE A 1 83 ? 17.840 1.453 -8.086 1.00 72.19 83 ILE A O 1
ATOM 678 N N . SER A 1 84 ? 15.880 1.224 -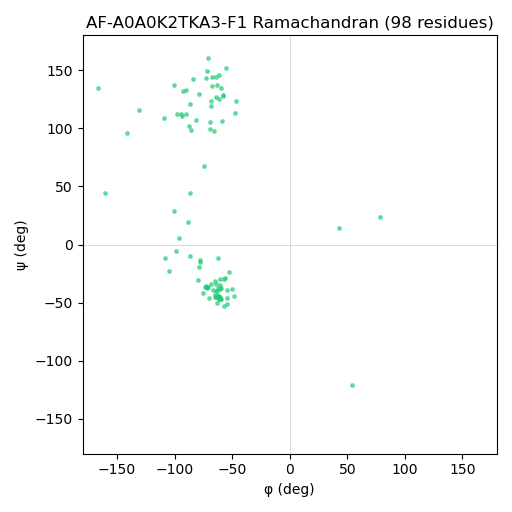7.026 1.00 62.94 84 SER A N 1
ATOM 679 C CA . SER A 1 84 ? 16.488 0.996 -5.714 1.00 62.94 84 SER A CA 1
ATOM 680 C C . SER A 1 84 ? 17.301 -0.307 -5.708 1.00 62.94 84 SER A C 1
ATOM 682 O O . SER A 1 84 ? 16.862 -1.343 -6.205 1.00 62.94 84 SER A O 1
ATOM 684 N N . SER A 1 85 ? 18.495 -0.281 -5.105 1.00 58.94 85 SER A N 1
ATOM 685 C CA . SER A 1 85 ? 19.425 -1.427 -5.042 1.00 58.94 85 SER A CA 1
ATOM 686 C C . SER A 1 85 ? 18.888 -2.650 -4.289 1.00 58.94 85 SER A C 1
ATOM 688 O O . SER A 1 85 ? 19.512 -3.707 -4.312 1.00 58.94 85 SER A O 1
ATOM 690 N N . TRP A 1 86 ? 17.769 -2.488 -3.584 1.00 49.78 86 TRP A N 1
ATOM 691 C CA . TRP A 1 86 ? 17.061 -3.541 -2.858 1.00 49.78 86 TRP A CA 1
ATOM 692 C C . TRP A 1 86 ? 16.233 -4.441 -3.782 1.00 49.78 86 TRP A C 1
ATOM 694 O O . TRP A 1 86 ? 15.845 -5.535 -3.379 1.00 49.78 86 TRP A O 1
ATOM 704 N N . ASN A 1 87 ? 16.002 -4.008 -5.024 1.00 57.31 87 ASN A N 1
ATOM 705 C CA . ASN A 1 87 ? 15.265 -4.772 -6.017 1.00 57.31 87 ASN A CA 1
ATOM 706 C C . ASN A 1 87 ? 16.216 -5.656 -6.829 1.00 57.31 87 ASN A C 1
ATOM 708 O O . ASN A 1 87 ? 17.257 -5.210 -7.315 1.00 57.31 87 ASN A O 1
ATOM 712 N N . SER A 1 88 ? 15.846 -6.925 -7.003 1.00 56.44 88 SER A N 1
ATOM 713 C CA . SER A 1 88 ? 16.565 -7.840 -7.889 1.00 56.44 88 SER A CA 1
ATOM 714 C C . SER A 1 88 ? 16.369 -7.413 -9.347 1.00 56.44 88 SER A C 1
ATOM 716 O O . SER A 1 88 ? 15.245 -7.377 -9.837 1.00 56.44 88 SER A O 1
ATOM 718 N N . ILE A 1 89 ? 17.462 -7.092 -10.044 1.00 65.75 89 ILE A N 1
ATOM 719 C CA . ILE A 1 89 ? 17.446 -6.812 -11.486 1.00 65.75 89 ILE A CA 1
ATOM 720 C C . ILE A 1 89 ? 17.784 -8.110 -12.223 1.00 65.75 89 ILE A C 1
ATOM 722 O O . ILE A 1 89 ? 18.917 -8.588 -12.156 1.00 65.75 89 ILE A O 1
ATOM 726 N N . SER A 1 90 ? 16.813 -8.663 -12.946 1.00 62.31 90 SER A N 1
ATOM 727 C CA . SER A 1 90 ? 17.009 -9.809 -13.838 1.00 62.31 90 SER A CA 1
ATOM 728 C C . SER A 1 90 ? 17.182 -9.318 -15.276 1.00 62.31 90 SER A C 1
ATOM 730 O O . SER A 1 90 ? 16.240 -8.801 -15.869 1.00 62.31 90 SER A O 1
ATOM 732 N N . ILE A 1 91 ? 18.383 -9.470 -15.844 1.00 65.00 91 ILE A N 1
ATOM 733 C CA . ILE A 1 91 ? 18.678 -9.122 -17.244 1.00 65.00 91 ILE A CA 1
ATOM 734 C C . ILE A 1 91 ? 18.875 -10.420 -18.028 1.00 65.00 91 ILE A C 1
ATOM 736 O O . ILE A 1 91 ? 19.883 -11.103 -17.853 1.00 65.00 91 ILE A O 1
ATOM 740 N N . ASN A 1 92 ? 17.921 -10.755 -18.896 1.00 57.53 92 ASN A N 1
ATOM 741 C CA . ASN A 1 92 ? 18.040 -11.889 -19.810 1.00 57.53 92 ASN A CA 1
ATOM 742 C C . ASN A 1 92 ? 18.679 -11.423 -21.123 1.00 57.53 92 ASN A C 1
ATOM 744 O O . ASN A 1 92 ? 18.073 -10.668 -21.881 1.00 57.53 92 ASN A O 1
ATOM 748 N N . PHE A 1 93 ? 19.897 -11.885 -21.407 1.00 55.59 93 PHE A N 1
ATOM 749 C CA . PHE A 1 93 ? 20.537 -11.665 -22.702 1.00 55.59 93 PHE A CA 1
ATOM 750 C C . PHE A 1 93 ? 20.135 -12.782 -23.666 1.00 55.59 93 PHE A C 1
ATOM 752 O O . PHE A 1 93 ? 20.676 -13.884 -23.608 1.00 55.59 93 PHE A O 1
ATOM 759 N N . ALA A 1 94 ? 19.203 -12.499 -24.573 1.00 52.59 94 ALA A N 1
ATOM 760 C CA . ALA A 1 94 ? 19.031 -13.322 -25.763 1.00 52.59 94 ALA A CA 1
ATOM 761 C C . ALA A 1 94 ? 20.082 -12.881 -26.790 1.00 52.59 94 ALA A C 1
ATOM 763 O O . ALA A 1 94 ? 19.983 -11.795 -27.361 1.00 52.59 94 ALA A O 1
ATOM 764 N N . ILE A 1 95 ? 21.119 -13.694 -27.005 1.00 44.56 95 ILE A N 1
ATOM 765 C CA . ILE A 1 95 ? 22.048 -13.463 -28.114 1.00 44.56 95 ILE A CA 1
ATOM 766 C C . ILE A 1 95 ? 21.259 -13.753 -29.390 1.00 44.56 95 ILE A C 1
ATOM 768 O O . ILE A 1 95 ? 20.981 -14.910 -29.698 1.00 44.56 95 ILE A O 1
ATOM 772 N N . ARG A 1 96 ? 20.866 -12.707 -30.123 1.00 50.91 96 ARG A N 1
ATOM 773 C CA . ARG A 1 96 ? 20.358 -12.875 -31.483 1.00 50.91 96 ARG A CA 1
ATOM 774 C C . ARG A 1 96 ? 21.543 -13.306 -32.340 1.00 50.91 96 ARG A C 1
ATOM 776 O O . ARG A 1 96 ? 22.383 -12.481 -32.691 1.00 50.91 96 ARG A O 1
ATOM 783 N N . THR A 1 97 ? 21.652 -14.601 -32.610 1.00 40.69 97 THR A N 1
ATOM 784 C CA . THR A 1 97 ? 22.575 -15.105 -33.627 1.00 40.69 97 THR A CA 1
ATOM 785 C C . THR A 1 97 ? 22.210 -14.442 -34.955 1.00 40.69 97 THR A C 1
ATOM 787 O O . THR A 1 97 ? 21.025 -14.446 -35.301 1.00 40.69 97 THR A O 1
ATOM 790 N N . PRO A 1 98 ? 23.162 -13.823 -35.674 1.00 46.34 98 PRO A N 1
ATOM 791 C CA . PRO A 1 98 ? 22.874 -13.323 -37.009 1.00 46.34 98 PRO A CA 1
ATOM 792 C C . PRO A 1 98 ? 22.484 -14.519 -37.881 1.00 46.34 98 PRO A C 1
ATOM 794 O O . PRO A 1 98 ? 23.210 -15.513 -37.916 1.00 46.34 98 PRO A O 1
ATOM 797 N N . GLU A 1 99 ? 21.316 -14.449 -38.520 1.00 54.91 99 GLU A N 1
ATOM 798 C CA . GLU A 1 99 ? 20.995 -15.390 -39.591 1.00 54.91 99 GLU A CA 1
ATOM 799 C C . GLU A 1 99 ? 21.989 -15.152 -40.734 1.00 54.91 99 GLU A C 1
ATOM 801 O O . GLU A 1 99 ? 22.217 -14.004 -41.129 1.00 54.91 99 GLU A O 1
ATOM 806 N N . VAL A 1 100 ? 22.643 -16.239 -41.153 1.00 58.50 100 VAL A N 1
ATOM 807 C CA . VAL A 1 100 ? 23.644 -16.298 -42.230 1.00 58.50 100 VAL A CA 1
ATOM 808 C C . VAL A 1 100 ? 22.948 -16.313 -43.580 1.00 58.50 100 VAL A C 1
ATOM 810 O O . VAL A 1 100 ? 21.960 -17.069 -43.704 1.00 58.50 100 VAL A O 1
#

Sequence (100 aa):
MKGKPLQQTEKKLDKHCGDSVPSFITVYIWFQIFWSDYVGTSDVERSGRHEEVTTPEIIRKLLDMVMDRRRVKVHQIASSVGISSWNSISINFAIRTPEV

pLDDT: mean 74.08, std 11.68, range [40.69, 88.06]

Radius of gyration: 25.61 Å; Cα contacts (8 Å, |Δi|>4): 31; chains: 1; bounding box: 62×26×64 Å